Protein AF-A0AAE6P194-F1 (afdb_monomer)

Secondary structure (DSSP, 8-state):
-HHHHHHHHHHHHHHHHHHHHHHHT-EE-HHHHHHHTT--HHHHIIIIITSTT---EEETTEEEEEHHHHHHHHHHH---TTT--

pLDDT: mean 81.96, std 10.61, range [47.81, 91.81]

Foldseek 3Di:
DVVVVVVVVVVVVVVVVVVVVCLQADKDFLCRVCVVVVHDSVCCVPPAVPDPQRAWDDDPPGIIHRNVSNVVVCVVVDDDPVVVD

Sequence (85 aa):
MIEDTINKAILHVANSVEENTKNKQAIFDQRELAKYLDTNTNTLKKYYIYEPDFPVIKQGDKLVYPRKKVDEWIDDHTQTYEDIM

Solvent-accessible surface area (backbone atoms only — not comparable to full-atom values): 4988 Å² total; per-residue (Å²): 116,67,66,62,53,51,51,51,52,51,51,51,51,52,50,54,51,50,53,53,50,53,52,64,65,35,64,28,44,65,67,53,46,16,58,74,69,76,45,52,62,65,58,41,44,73,73,40,66,68,42,94,81,48,55,70,42,78,62,86,95,42,63,35,30,44,43,53,51,43,52,54,49,48,59,77,72,52,81,56,80,79,81,80,111

Radius of gyration: 18.26 Å; Cα contacts (8 Å, |Δi|>4): 60; chains: 1; bounding box: 54×31×42 Å

Nearest PDB structures (foldseek):
  8dgl-assembly1_B  TM=6.926E-01  e=2.604E-02  Mesorhizobium japonicum R7A
  8dgl-assembly1_C  TM=7.095E-01  e=4.146E-02  Mesorhizobium japonicum R7A
  6ama-assembly1_B  TM=6.751E-01  e=3.712E-01  Streptomyces venezuelae
  6amk-assembly1_B  TM=7.010E-01  e=8.239E-01  Streptomyces venezuelae
  1r7j-assembly1_A-2  TM=5.276E-01  e=2.385E+00  Saccharolobus solfataricus

Mean predicted aligned error: 9.53 Å

Structure (mmCIF, N/CA/C/O backbone):
data_AF-A0AAE6P194-F1
#
_entry.id   AF-A0AAE6P194-F1
#
loop_
_atom_site.group_PDB
_atom_site.id
_atom_site.type_symbol
_atom_site.label_atom_id
_atom_site.label_alt_id
_atom_site.label_comp_id
_atom_site.label_asym_id
_atom_site.label_entity_id
_atom_site.label_seq_id
_atom_site.pdbx_PDB_ins_code
_atom_site.Cartn_x
_atom_site.Cartn_y
_atom_site.Cartn_z
_atom_site.occupancy
_atom_site.B_iso_or_equiv
_atom_site.auth_seq_id
_atom_site.auth_comp_id
_atom_site.auth_asym_id
_atom_site.auth_atom_id
_atom_site.pdbx_PDB_model_num
ATOM 1 N N . MET A 1 1 ? 40.668 -15.998 -15.407 1.00 62.59 1 MET A N 1
ATOM 2 C CA . MET A 1 1 ? 39.506 -15.721 -16.287 1.00 62.59 1 MET A CA 1
ATOM 3 C C . MET A 1 1 ? 38.227 -16.364 -15.761 1.00 62.59 1 MET A C 1
ATOM 5 O O . MET A 1 1 ? 37.229 -15.669 -15.704 1.00 62.59 1 MET A O 1
ATOM 9 N N . ILE A 1 2 ? 38.252 -17.628 -15.318 1.00 76.44 2 ILE A N 1
ATOM 10 C CA . ILE A 1 2 ? 37.061 -18.338 -14.804 1.00 76.44 2 ILE A CA 1
ATOM 11 C C . ILE A 1 2 ? 36.613 -17.820 -13.423 1.00 76.44 2 ILE A C 1
ATOM 13 O O . ILE A 1 2 ? 35.431 -17.552 -13.234 1.00 76.44 2 ILE A O 1
ATOM 17 N N . GLU A 1 3 ? 37.540 -17.593 -12.485 1.00 79.19 3 GLU A N 1
ATOM 18 C CA . GLU A 1 3 ? 37.215 -17.025 -11.161 1.00 79.19 3 GLU A CA 1
ATOM 19 C C . GLU A 1 3 ? 36.563 -15.640 -11.233 1.00 79.19 3 GLU A C 1
ATOM 21 O O . GLU A 1 3 ? 35.656 -15.344 -10.463 1.00 79.19 3 GLU A O 1
ATOM 26 N N . ASP A 1 4 ? 36.967 -14.806 -12.191 1.00 82.00 4 ASP A N 1
ATOM 27 C CA . ASP A 1 4 ? 36.404 -13.463 -12.374 1.00 82.00 4 ASP A CA 1
ATOM 28 C C . ASP A 1 4 ? 34.935 -13.528 -12.831 1.00 82.00 4 ASP A C 1
ATOM 30 O O . ASP A 1 4 ? 34.084 -12.767 -12.370 1.00 82.00 4 ASP A O 1
ATOM 34 N N . THR A 1 5 ? 34.617 -14.496 -13.697 1.00 86.25 5 THR A N 1
ATOM 35 C CA . THR A 1 5 ? 33.247 -14.787 -14.138 1.00 86.25 5 THR A CA 1
ATOM 36 C C . THR A 1 5 ? 32.393 -15.343 -13.000 1.00 86.25 5 THR A C 1
ATOM 38 O O . THR A 1 5 ? 31.251 -14.915 -12.839 1.00 86.25 5 THR A O 1
ATOM 41 N N . ILE A 1 6 ? 32.943 -16.248 -12.182 1.00 85.19 6 ILE A N 1
ATOM 42 C CA . ILE A 1 6 ? 32.245 -16.804 -11.012 1.00 85.19 6 ILE A CA 1
ATOM 43 C C . ILE A 1 6 ? 31.940 -15.695 -10.001 1.00 85.19 6 ILE A C 1
ATOM 45 O O . ILE A 1 6 ? 30.796 -15.554 -9.573 1.00 85.19 6 ILE A O 1
ATOM 49 N N . ASN A 1 7 ? 32.921 -14.849 -9.682 1.00 89.44 7 ASN A N 1
ATOM 50 C CA . ASN A 1 7 ? 32.743 -13.752 -8.732 1.00 89.44 7 ASN A CA 1
ATOM 51 C C . ASN A 1 7 ? 31.702 -12.731 -9.216 1.00 89.44 7 ASN A C 1
ATOM 53 O O . ASN A 1 7 ? 30.878 -12.275 -8.426 1.00 89.44 7 ASN A O 1
ATOM 57 N N . LYS A 1 8 ? 31.675 -12.418 -10.519 1.00 88.12 8 LYS A N 1
ATOM 58 C CA . LYS A 1 8 ? 30.640 -11.556 -11.117 1.00 88.12 8 LYS A CA 1
ATOM 59 C C . LYS A 1 8 ? 29.241 -12.159 -11.021 1.00 88.12 8 LYS A C 1
ATOM 61 O O . LYS A 1 8 ? 28.302 -11.444 -10.676 1.00 88.12 8 LYS A O 1
ATOM 66 N N . ALA A 1 9 ? 29.096 -13.454 -11.301 1.00 84.81 9 ALA A N 1
ATOM 67 C CA . ALA A 1 9 ? 27.810 -14.138 -11.190 1.00 84.81 9 ALA A CA 1
ATOM 68 C C . ALA A 1 9 ? 27.310 -14.164 -9.737 1.00 84.81 9 ALA A C 1
ATOM 70 O O . ALA A 1 9 ? 26.148 -13.850 -9.484 1.00 84.81 9 ALA A O 1
ATOM 71 N N . ILE A 1 10 ? 28.195 -14.454 -8.776 1.00 88.88 10 ILE A N 1
ATOM 72 C CA . ILE A 1 10 ? 27.866 -14.438 -7.343 1.00 88.88 10 ILE A CA 1
ATOM 73 C C . ILE A 1 10 ? 27.444 -13.034 -6.897 1.00 88.88 10 ILE A C 1
ATOM 75 O O . ILE A 1 10 ? 26.424 -12.892 -6.224 1.00 88.88 10 ILE A O 1
ATOM 79 N N . LEU A 1 11 ? 28.179 -11.994 -7.304 1.00 87.44 11 LEU A N 1
ATOM 80 C CA . LEU A 1 11 ? 27.859 -10.607 -6.960 1.00 87.44 11 LEU A CA 1
ATOM 81 C C . LEU A 1 11 ? 26.498 -10.173 -7.522 1.00 87.44 11 LEU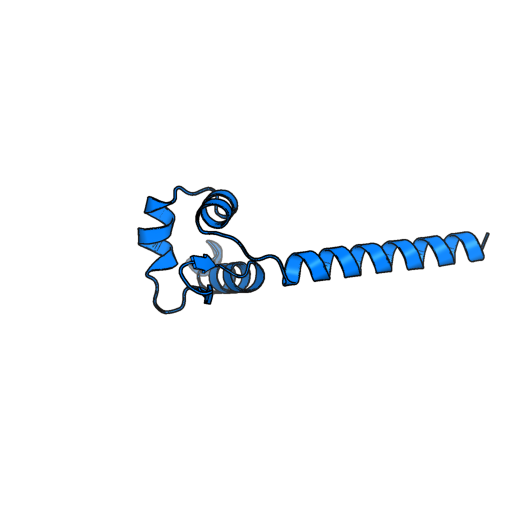 A C 1
ATOM 83 O O . LEU A 1 11 ? 25.718 -9.532 -6.824 1.00 87.44 11 LEU A O 1
ATOM 87 N N . HIS A 1 12 ? 26.192 -10.545 -8.767 1.00 81.75 12 HIS A N 1
ATOM 88 C CA . HIS A 1 12 ? 24.902 -10.239 -9.380 1.00 81.75 12 HIS A CA 1
ATOM 89 C C . HIS A 1 12 ? 23.743 -10.903 -8.625 1.00 81.75 12 HIS A C 1
ATOM 91 O O . HIS A 1 12 ? 22.775 -10.230 -8.278 1.00 81.75 12 HIS A O 1
ATOM 97 N N . VAL A 1 13 ? 23.876 -12.193 -8.298 1.00 86.56 13 VAL A N 1
ATOM 98 C CA . VAL A 1 13 ? 22.863 -12.928 -7.528 1.00 86.56 13 VAL A CA 1
ATOM 99 C C . VAL A 1 13 ? 22.681 -12.322 -6.135 1.00 86.56 13 VAL A C 1
ATOM 101 O O . VAL A 1 13 ? 21.545 -12.125 -5.710 1.00 86.56 13 VAL A O 1
ATOM 104 N N . ALA A 1 14 ? 23.768 -11.983 -5.436 1.00 83.44 14 ALA A N 1
ATOM 105 C CA . ALA A 1 14 ? 23.703 -11.366 -4.111 1.00 83.44 14 ALA A CA 1
ATOM 106 C C . ALA A 1 14 ? 22.936 -10.033 -4.138 1.00 83.44 14 ALA A C 1
ATOM 108 O O . ALA A 1 14 ? 22.012 -9.843 -3.346 1.00 83.44 14 ALA A O 1
ATOM 109 N N . ASN A 1 15 ? 23.241 -9.166 -5.110 1.00 80.12 15 ASN A N 1
ATOM 110 C CA . ASN A 1 15 ? 22.539 -7.895 -5.288 1.00 80.12 15 ASN A CA 1
ATOM 111 C C . ASN A 1 15 ? 21.049 -8.110 -5.581 1.00 80.12 15 ASN A C 1
ATOM 113 O O . ASN A 1 15 ? 20.201 -7.501 -4.933 1.00 80.12 15 ASN A O 1
ATOM 117 N N . SER A 1 16 ? 20.707 -9.032 -6.486 1.00 72.06 16 SER A N 1
ATOM 118 C CA . SER A 1 16 ? 19.307 -9.340 -6.791 1.00 72.06 16 SER A CA 1
ATOM 119 C C . SER A 1 16 ? 18.551 -9.891 -5.579 1.00 72.06 16 SER A C 1
ATOM 121 O O . SER A 1 16 ? 17.378 -9.565 -5.394 1.00 72.06 16 SER A O 1
ATOM 123 N N . VAL A 1 17 ? 19.193 -10.702 -4.731 1.00 77.00 17 VAL A N 1
ATOM 124 C CA . VAL A 1 17 ? 18.593 -11.210 -3.487 1.00 77.00 17 VAL A CA 1
ATOM 125 C C . VAL A 1 17 ? 18.385 -10.082 -2.478 1.00 77.00 17 VAL A C 1
ATOM 127 O O . VAL A 1 17 ? 17.316 -10.004 -1.869 1.00 77.00 17 VAL A O 1
ATOM 130 N N . GLU A 1 18 ? 19.358 -9.186 -2.316 1.00 72.62 18 GLU A N 1
ATOM 131 C CA . GLU A 1 18 ? 19.229 -8.016 -1.447 1.00 72.62 18 GLU A CA 1
ATOM 132 C C . GLU A 1 18 ? 18.108 -7.080 -1.897 1.00 72.62 18 GLU A C 1
ATOM 134 O O . GLU A 1 18 ? 17.287 -6.673 -1.074 1.00 72.62 18 GLU A O 1
ATOM 139 N N . GLU A 1 19 ? 18.039 -6.762 -3.189 1.00 65.94 19 GLU A N 1
ATOM 140 C CA . GLU A 1 19 ? 16.984 -5.921 -3.755 1.00 65.94 19 GLU A CA 1
ATOM 141 C C . GLU A 1 19 ? 15.614 -6.574 -3.575 1.00 65.94 19 GLU A C 1
ATOM 143 O O . GLU A 1 19 ? 14.690 -5.933 -3.078 1.00 65.94 19 GLU A O 1
ATOM 148 N N . ASN A 1 20 ? 15.488 -7.875 -3.852 1.00 60.00 20 ASN A N 1
ATOM 149 C CA . ASN A 1 20 ? 14.250 -8.614 -3.603 1.00 60.00 20 ASN A CA 1
ATOM 150 C C . ASN A 1 20 ? 13.858 -8.624 -2.121 1.00 60.00 20 ASN A C 1
ATOM 152 O O . ASN A 1 20 ? 12.676 -8.542 -1.794 1.00 60.00 20 ASN A O 1
ATOM 156 N N . THR A 1 21 ? 14.828 -8.724 -1.214 1.00 60.66 21 THR A N 1
ATOM 157 C CA . THR A 1 21 ? 14.572 -8.752 0.232 1.00 60.66 21 THR A CA 1
ATOM 158 C C . THR A 1 21 ? 14.124 -7.384 0.737 1.00 60.66 21 THR A C 1
ATOM 160 O O . THR A 1 21 ? 13.105 -7.294 1.423 1.00 60.66 21 THR A O 1
ATOM 163 N N . LYS A 1 22 ? 14.821 -6.314 0.336 1.00 61.31 22 LYS A N 1
ATOM 164 C CA . LYS A 1 22 ? 14.446 -4.925 0.641 1.00 61.31 22 LYS A CA 1
ATOM 165 C C . LYS A 1 22 ? 13.060 -4.601 0.089 1.00 61.31 22 LYS A C 1
ATOM 167 O O . LYS A 1 22 ? 12.257 -3.993 0.785 1.00 61.31 22 LYS A O 1
ATOM 172 N N . ASN A 1 23 ? 12.746 -5.072 -1.117 1.00 60.03 23 ASN A N 1
ATOM 173 C CA . ASN A 1 23 ? 11.462 -4.804 -1.751 1.00 60.03 23 ASN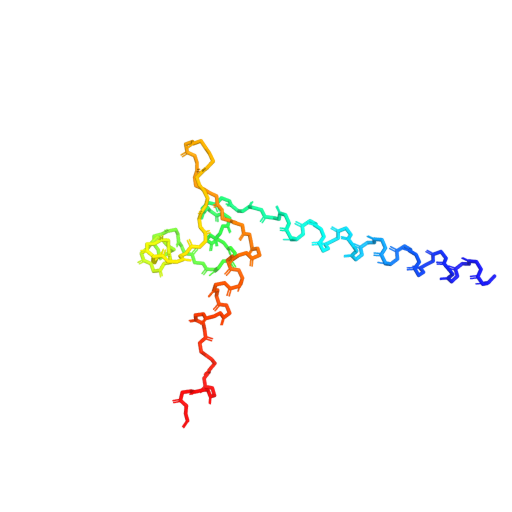 A CA 1
ATOM 174 C C . ASN A 1 23 ? 10.299 -5.575 -1.096 1.00 60.03 23 ASN A C 1
ATOM 176 O O . ASN A 1 23 ? 9.219 -5.025 -0.898 1.00 60.03 23 ASN A O 1
ATOM 180 N N . LYS A 1 24 ? 10.534 -6.825 -0.667 1.00 58.03 24 LYS A N 1
ATOM 181 C CA . LYS A 1 24 ? 9.554 -7.632 0.086 1.00 58.03 24 LYS A CA 1
ATOM 182 C C . LYS A 1 24 ? 9.285 -7.103 1.499 1.00 58.03 24 LYS A C 1
ATOM 184 O O . LYS A 1 24 ? 8.213 -7.370 2.034 1.00 58.03 24 LYS A O 1
ATOM 189 N N . GLN A 1 25 ? 10.238 -6.386 2.097 1.00 64.44 25 GLN A N 1
ATOM 190 C CA . GLN A 1 25 ? 10.129 -5.807 3.442 1.00 64.44 25 GLN A CA 1
ATOM 191 C C . GLN A 1 25 ? 9.798 -4.309 3.439 1.00 64.44 25 GLN A C 1
ATOM 193 O O . GLN A 1 25 ? 9.694 -3.717 4.511 1.00 64.44 25 GLN A O 1
ATOM 198 N N . ALA A 1 26 ? 9.636 -3.684 2.269 1.00 78.12 26 ALA A N 1
ATOM 199 C CA . ALA A 1 26 ? 9.288 -2.274 2.191 1.00 78.12 26 ALA A CA 1
ATOM 200 C C . ALA A 1 26 ? 7.899 -2.047 2.807 1.00 78.12 26 ALA A C 1
ATOM 202 O O . ALA A 1 26 ? 6.900 -2.638 2.388 1.00 78.12 26 ALA A O 1
ATOM 203 N N . ILE A 1 27 ? 7.855 -1.199 3.828 1.00 86.25 27 ILE A N 1
ATOM 204 C CA . ILE A 1 27 ? 6.643 -0.793 4.529 1.00 86.25 27 ILE A CA 1
ATOM 205 C C . ILE A 1 27 ? 6.505 0.707 4.316 1.00 86.25 27 ILE A C 1
ATOM 207 O O . ILE A 1 27 ? 7.417 1.455 4.655 1.00 86.25 27 ILE A O 1
ATOM 211 N N . PHE A 1 28 ? 5.372 1.129 3.767 1.00 90.25 28 PHE A N 1
ATOM 212 C CA . PHE A 1 28 ? 5.074 2.532 3.527 1.00 90.25 28 PHE A CA 1
ATOM 213 C C . PHE A 1 28 ? 4.282 3.138 4.678 1.00 90.25 28 PHE A C 1
ATOM 215 O O . PHE A 1 28 ? 3.372 2.510 5.228 1.00 90.25 28 PHE A O 1
ATOM 222 N N . ASP A 1 29 ? 4.564 4.398 4.993 1.00 89.75 29 ASP A N 1
ATOM 223 C CA . ASP A 1 29 ? 3.585 5.251 5.658 1.00 89.75 29 ASP A CA 1
ATOM 224 C C . ASP A 1 29 ? 2.542 5.800 4.664 1.00 89.75 29 ASP A C 1
ATOM 226 O O . ASP A 1 29 ? 2.640 5.637 3.447 1.00 89.75 29 ASP A O 1
ATOM 230 N N . GLN A 1 30 ? 1.500 6.463 5.172 1.00 88.44 30 GLN A N 1
ATOM 231 C CA . GLN A 1 30 ? 0.400 6.939 4.327 1.00 88.44 30 GLN A CA 1
ATOM 232 C C . GLN A 1 30 ? 0.851 7.933 3.236 1.00 88.44 30 GLN A C 1
ATOM 234 O O . GLN A 1 30 ? 0.233 8.009 2.173 1.00 88.44 30 GLN A O 1
ATOM 239 N N . ARG A 1 31 ? 1.897 8.731 3.486 1.00 89.62 31 ARG A N 1
ATOM 240 C CA . ARG A 1 31 ? 2.396 9.721 2.519 1.00 89.62 31 ARG A CA 1
ATOM 241 C C . ARG A 1 31 ? 3.245 9.044 1.456 1.00 89.62 31 ARG A C 1
ATOM 243 O O . ARG A 1 31 ? 3.163 9.432 0.294 1.00 89.62 31 ARG A O 1
ATOM 250 N N . GLU A 1 32 ? 4.047 8.062 1.851 1.00 90.75 32 GLU A N 1
ATOM 251 C CA . GLU A 1 32 ? 4.825 7.240 0.925 1.00 90.75 32 GLU A CA 1
ATOM 252 C C . GLU A 1 32 ? 3.918 6.426 0.008 1.00 90.75 32 GLU A C 1
ATOM 254 O O . GLU A 1 32 ? 4.105 6.463 -1.203 1.00 90.75 32 GLU A O 1
ATOM 259 N N . LEU A 1 33 ? 2.876 5.796 0.559 1.00 90.94 33 LEU A N 1
ATOM 260 C CA . LEU A 1 33 ? 1.894 5.057 -0.229 1.00 90.94 33 LEU A CA 1
ATOM 261 C C . LEU A 1 33 ? 1.171 5.965 -1.236 1.00 90.94 33 LEU A C 1
ATOM 263 O O . LEU A 1 33 ? 1.006 5.596 -2.393 1.00 90.94 33 LEU A O 1
ATOM 267 N N . ALA A 1 34 ? 0.779 7.176 -0.824 1.00 90.75 34 ALA A N 1
ATOM 268 C CA . ALA A 1 34 ? 0.137 8.130 -1.728 1.00 90.75 34 ALA A CA 1
ATOM 269 C C . ALA A 1 34 ? 1.055 8.511 -2.903 1.00 90.75 34 ALA A C 1
ATOM 271 O O . ALA A 1 34 ? 0.615 8.514 -4.046 1.00 90.75 34 ALA A O 1
ATOM 272 N N . LYS A 1 35 ? 2.344 8.765 -2.635 1.00 90.44 35 LYS A N 1
ATOM 273 C CA . LYS A 1 35 ? 3.340 9.022 -3.688 1.00 90.44 35 LYS A CA 1
ATOM 274 C C . LYS A 1 35 ? 3.559 7.809 -4.586 1.00 90.44 35 LYS A C 1
ATOM 276 O O . LYS A 1 35 ? 3.716 7.974 -5.787 1.00 90.44 35 LYS A O 1
ATOM 281 N N . TYR A 1 36 ? 3.595 6.615 -4.001 1.00 90.12 36 TYR A N 1
ATOM 282 C CA . TYR A 1 36 ? 3.799 5.370 -4.732 1.00 90.12 36 TYR A CA 1
ATOM 283 C C . TYR A 1 36 ? 2.682 5.113 -5.748 1.00 90.12 36 TYR A C 1
ATOM 285 O O . TYR A 1 36 ? 2.961 4.716 -6.872 1.00 90.12 36 TYR A O 1
ATOM 293 N N . LEU A 1 37 ? 1.435 5.408 -5.373 1.00 88.44 37 LEU A N 1
ATOM 294 C CA . LEU A 1 37 ? 0.257 5.260 -6.233 1.00 88.44 37 LEU A CA 1
ATOM 295 C C . LEU A 1 37 ? -0.058 6.514 -7.065 1.00 88.44 37 LEU A C 1
ATOM 297 O O . LEU A 1 37 ? -1.171 6.638 -7.569 1.00 88.44 37 LEU A O 1
ATOM 301 N N . ASP A 1 38 ? 0.883 7.462 -7.151 1.00 89.88 38 ASP A N 1
ATOM 302 C CA . ASP A 1 38 ? 0.739 8.759 -7.830 1.00 89.88 38 ASP A CA 1
ATOM 303 C C . ASP A 1 38 ? -0.594 9.470 -7.516 1.00 89.88 38 ASP A C 1
ATOM 305 O O . ASP A 1 38 ? -1.293 10.012 -8.369 1.00 89.88 38 ASP A O 1
ATOM 309 N N . THR A 1 39 ? -0.992 9.437 -6.244 1.00 87.94 39 THR A N 1
ATOM 310 C CA . THR A 1 39 ? -2.275 9.964 -5.787 1.00 87.94 39 THR A CA 1
ATOM 311 C C . THR A 1 39 ? -2.109 10.894 -4.592 1.00 87.94 39 THR A C 1
ATOM 313 O O . THR A 1 39 ? -1.065 10.966 -3.940 1.00 87.94 39 THR A O 1
ATOM 316 N N . ASN A 1 40 ? -3.162 11.642 -4.270 1.00 89.25 40 ASN A N 1
ATOM 317 C CA . ASN A 1 40 ? -3.180 12.452 -3.0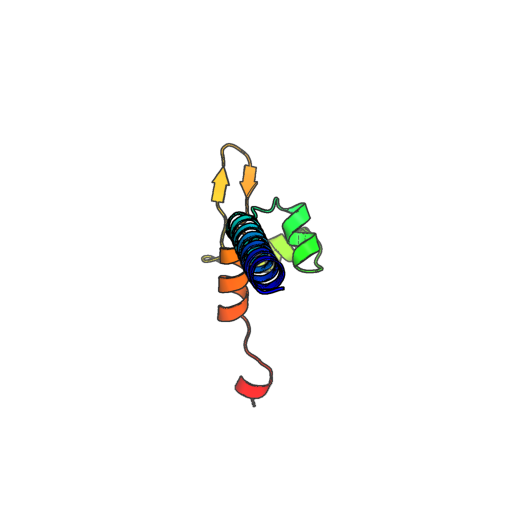57 1.00 89.25 40 ASN A CA 1
ATOM 318 C C . ASN A 1 40 ? -3.729 11.641 -1.867 1.00 89.25 40 ASN A C 1
ATOM 320 O O . ASN A 1 40 ? -4.468 10.669 -2.021 1.00 89.25 40 ASN A O 1
ATOM 324 N N . THR A 1 41 ? -3.404 12.062 -0.645 1.00 86.25 41 THR A N 1
ATOM 325 C CA . THR A 1 41 ? -3.785 11.342 0.582 1.00 86.25 41 THR A CA 1
ATOM 326 C C . THR A 1 41 ? -5.296 11.271 0.824 1.00 86.25 41 THR A C 1
ATOM 328 O O . THR A 1 41 ? -5.749 10.348 1.503 1.00 86.25 41 THR A O 1
ATOM 331 N N . ASN A 1 42 ? -6.079 12.215 0.290 1.00 87.25 42 ASN A N 1
ATOM 332 C CA . ASN A 1 42 ? -7.540 12.212 0.406 1.00 87.25 42 ASN A CA 1
ATOM 333 C C . ASN A 1 42 ? -8.170 11.180 -0.534 1.00 87.25 42 ASN A C 1
ATOM 335 O O . ASN A 1 42 ? -9.039 10.424 -0.108 1.00 87.25 42 ASN A O 1
ATOM 339 N N . THR A 1 43 ? -7.702 11.114 -1.780 1.00 86.81 43 THR A N 1
ATOM 340 C CA . THR A 1 43 ? -8.084 10.100 -2.767 1.00 86.81 43 THR A CA 1
ATOM 341 C C . THR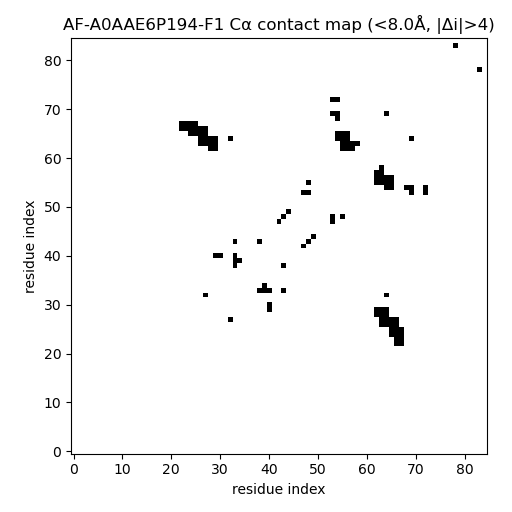 A 1 43 ? -7.691 8.715 -2.267 1.00 86.81 43 THR A C 1
ATOM 343 O O . THR A 1 43 ? -8.533 7.822 -2.247 1.00 86.81 43 THR A O 1
ATOM 346 N N . LEU A 1 44 ? -6.467 8.564 -1.749 1.00 87.06 44 LEU A N 1
ATOM 347 C CA . LEU A 1 44 ? -6.010 7.315 -1.143 1.00 87.06 44 LEU A CA 1
ATOM 348 C C . LEU A 1 44 ? -6.951 6.843 -0.024 1.00 87.06 44 LEU A C 1
ATOM 350 O O . LEU A 1 44 ? -7.354 5.687 0.012 1.00 87.06 44 LEU A O 1
ATOM 354 N N . LYS A 1 45 ? -7.342 7.747 0.883 1.00 85.50 45 LYS A N 1
ATOM 355 C CA . LYS A 1 45 ? -8.288 7.414 1.955 1.00 85.50 45 LYS A CA 1
ATOM 356 C C . 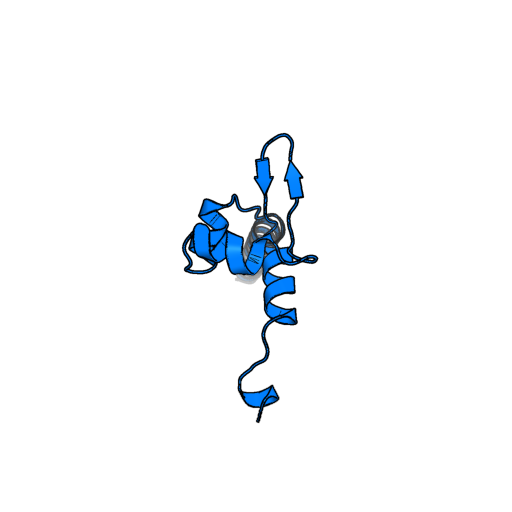LYS A 1 45 ? -9.641 6.990 1.406 1.00 85.50 45 LYS A C 1
ATOM 358 O O . LYS A 1 45 ? -10.159 5.962 1.810 1.00 85.50 45 LYS A O 1
ATOM 363 N N . LYS A 1 46 ? -10.197 7.789 0.499 1.00 85.50 46 LYS A N 1
ATOM 364 C CA . LYS A 1 46 ? -11.563 7.624 0.005 1.00 85.50 46 LYS A CA 1
ATOM 365 C C . LYS A 1 46 ? -11.764 6.355 -0.825 1.00 85.50 46 LYS A C 1
ATOM 367 O O . LYS A 1 46 ? -12.835 5.776 -0.726 1.00 85.50 46 LYS A O 1
ATOM 372 N N . TYR A 1 47 ? -10.781 5.979 -1.641 1.00 84.69 47 TYR A N 1
ATOM 373 C CA . TYR A 1 47 ? -10.940 4.924 -2.649 1.00 84.69 47 TYR A CA 1
ATOM 374 C C . TYR A 1 47 ? -10.141 3.651 -2.368 1.00 84.69 47 TYR A C 1
ATOM 376 O O . TYR A 1 47 ? -10.408 2.646 -3.007 1.00 84.69 47 TYR A O 1
ATOM 384 N N . TYR A 1 48 ? -9.164 3.693 -1.459 1.00 84.06 48 TYR A N 1
ATOM 385 C CA . TYR A 1 48 ? -8.296 2.545 -1.189 1.00 84.06 48 TYR A CA 1
ATOM 386 C C . TYR A 1 48 ? -8.363 2.135 0.281 1.00 84.06 48 TYR A C 1
ATOM 388 O O . TYR A 1 48 ? -8.800 1.042 0.594 1.00 84.06 48 TYR A O 1
ATOM 396 N N . ILE A 1 49 ? -7.993 3.020 1.215 1.00 85.94 49 ILE A N 1
ATOM 397 C CA . ILE A 1 49 ? -7.811 2.640 2.635 1.00 85.94 49 ILE A CA 1
ATOM 398 C C . ILE A 1 49 ? -9.108 2.157 3.305 1.00 85.94 49 ILE A C 1
ATOM 400 O O . ILE A 1 49 ? -9.037 1.377 4.251 1.00 85.94 49 ILE A O 1
ATOM 404 N N . TYR A 1 50 ? -10.273 2.637 2.867 1.00 84.50 50 TYR A N 1
ATOM 405 C CA . TYR A 1 50 ? -11.560 2.197 3.415 1.00 84.50 50 TYR A CA 1
ATOM 406 C C . TYR A 1 50 ? -12.133 0.944 2.744 1.00 84.50 50 TYR A C 1
ATOM 408 O O . TYR A 1 50 ? -13.183 0.477 3.186 1.00 84.50 50 TYR A O 1
ATOM 416 N N . GLU A 1 51 ? -11.463 0.390 1.731 1.00 86.12 51 GLU A N 1
ATOM 417 C CA . GLU A 1 51 ? -11.862 -0.897 1.171 1.00 86.12 51 GLU A CA 1
ATOM 418 C C . GLU A 1 51 ? -11.616 -2.008 2.207 1.00 86.12 51 GLU A C 1
ATOM 420 O O . GLU A 1 51 ? -10.582 -2.004 2.886 1.00 86.12 51 GLU A O 1
ATOM 425 N N . PRO A 1 52 ? -12.559 -2.956 2.361 1.00 80.44 52 PRO A N 1
ATOM 426 C CA . PRO A 1 52 ? -12.543 -3.939 3.446 1.00 80.44 52 PRO A CA 1
ATOM 427 C C . PRO A 1 52 ? -11.306 -4.849 3.440 1.00 80.44 52 PRO A C 1
ATOM 429 O O . PRO A 1 52 ? -10.889 -5.302 4.505 1.00 80.44 52 PRO A O 1
ATOM 432 N N . ASP A 1 53 ? -10.693 -5.055 2.274 1.00 86.38 53 ASP A N 1
ATOM 433 C CA . ASP A 1 53 ? -9.537 -5.934 2.082 1.00 86.38 53 ASP A CA 1
ATOM 434 C C . ASP A 1 53 ? -8.233 -5.172 1.801 1.00 86.38 53 ASP A C 1
ATOM 436 O O . ASP A 1 53 ? -7.213 -5.773 1.449 1.00 86.38 53 ASP A O 1
ATOM 440 N N . PHE A 1 54 ? -8.227 -3.843 1.976 1.00 89.94 54 PHE A N 1
ATOM 441 C CA . PHE A 1 54 ? -7.025 -3.062 1.713 1.00 89.94 54 PHE A CA 1
ATOM 442 C C . PHE A 1 54 ? -5.907 -3.406 2.717 1.00 89.94 54 PHE A C 1
ATOM 444 O O . PHE A 1 54 ? -6.126 -3.405 3.934 1.00 89.94 54 PHE A O 1
ATOM 451 N N . PRO A 1 55 ? -4.674 -3.664 2.250 1.00 90.12 55 PRO A N 1
ATOM 452 C CA . PRO A 1 55 ? -3.594 -4.170 3.089 1.00 90.12 55 PRO A CA 1
ATOM 453 C C . PRO A 1 55 ? -3.014 -3.091 4.011 1.00 90.12 55 PRO A C 1
ATOM 455 O O . PRO A 1 55 ? -2.049 -2.394 3.688 1.00 90.12 55 PRO A O 1
ATOM 458 N N . VAL A 1 56 ? -3.586 -3.002 5.211 1.00 91.06 56 VAL A N 1
ATOM 459 C CA . VAL A 1 56 ? -3.181 -2.085 6.279 1.00 91.06 56 VAL A CA 1
ATOM 460 C C . VAL A 1 56 ? -2.780 -2.846 7.542 1.00 91.06 56 VAL A C 1
ATOM 462 O O . VAL A 1 56 ? -3.440 -3.789 7.971 1.00 91.06 56 VAL A O 1
ATOM 465 N N . ILE A 1 57 ? -1.691 -2.412 8.175 1.00 89.50 57 ILE A N 1
ATOM 466 C CA . ILE A 1 57 ? -1.246 -2.917 9.476 1.00 89.50 57 ILE A CA 1
ATOM 467 C C . ILE A 1 57 ? -1.217 -1.754 10.464 1.00 89.50 57 ILE A C 1
ATOM 469 O O . ILE A 1 57 ? -0.653 -0.694 10.192 1.00 89.50 57 ILE A O 1
ATOM 473 N N . LYS A 1 58 ? -1.802 -1.956 11.647 1.00 88.50 58 LYS A N 1
ATOM 474 C CA . LYS A 1 58 ? -1.689 -1.008 12.757 1.00 88.50 58 LYS A CA 1
ATOM 475 C C . LYS A 1 58 ? -0.453 -1.339 13.594 1.00 88.50 58 LYS A C 1
ATOM 477 O O . LYS A 1 58 ? -0.423 -2.357 14.281 1.00 88.50 58 LYS A O 1
ATOM 482 N N . GLN A 1 59 ? 0.553 -0.469 13.559 1.00 84.12 59 G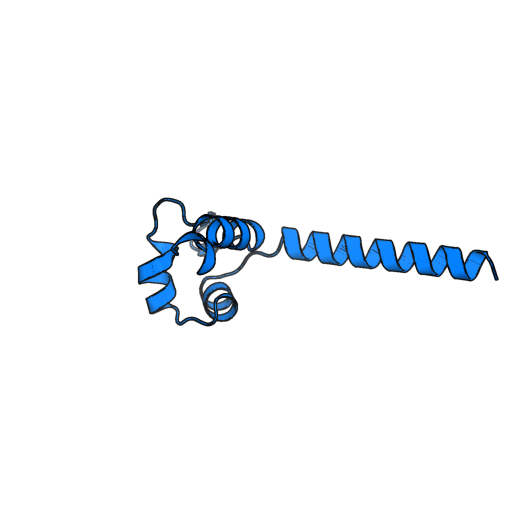LN A N 1
ATOM 483 C CA . GLN A 1 59 ? 1.781 -0.584 14.344 1.00 84.12 59 GLN A CA 1
ATOM 484 C C . GLN A 1 59 ? 1.803 0.510 15.422 1.00 84.12 59 GLN A C 1
ATOM 486 O O . GLN A 1 59 ? 2.234 1.644 15.196 1.00 84.12 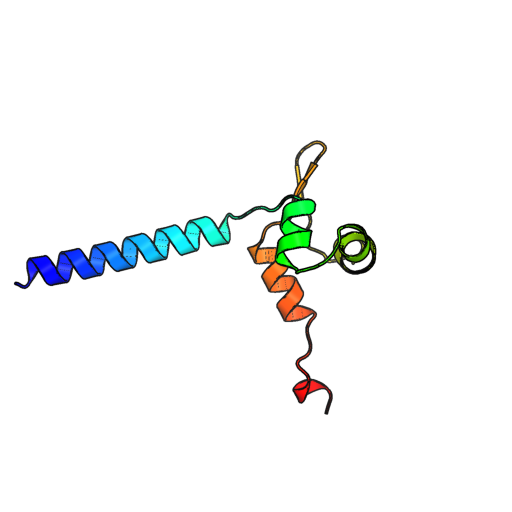59 GLN A O 1
ATOM 491 N N . GLY A 1 60 ? 1.287 0.171 16.607 1.00 86.00 60 GLY A N 1
ATOM 492 C CA . GLY A 1 60 ? 1.064 1.132 17.690 1.00 86.00 60 GLY A CA 1
ATOM 493 C C . GLY A 1 60 ? -0.026 2.141 17.319 1.00 86.00 60 GLY A C 1
ATOM 494 O O . GLY A 1 60 ? -1.173 1.757 17.087 1.00 86.00 60 GLY A O 1
ATOM 495 N N . ASP A 1 61 ? 0.342 3.420 17.247 1.00 87.38 61 ASP A N 1
ATOM 496 C CA . ASP A 1 61 ? -0.560 4.514 16.851 1.00 87.38 61 ASP A CA 1
ATOM 497 C C . ASP A 1 61 ? -0.544 4.796 15.335 1.00 87.38 61 ASP A C 1
ATOM 499 O O . ASP A 1 61 ? -1.363 5.551 14.819 1.00 87.38 61 ASP A O 1
ATOM 503 N N . LYS A 1 62 ? 0.382 4.177 14.589 1.00 85.12 62 LYS A N 1
ATOM 504 C CA . LYS A 1 62 ? 0.562 4.429 13.155 1.00 85.12 62 LYS A CA 1
ATOM 505 C C . LYS A 1 62 ? -0.068 3.331 12.304 1.00 85.12 62 LYS A C 1
ATOM 507 O O . LYS A 1 62 ? -0.027 2.153 12.653 1.00 85.12 62 LYS A O 1
ATOM 512 N N . LEU A 1 63 ? -0.602 3.736 11.155 1.00 88.81 63 LEU A N 1
ATOM 513 C CA . LEU A 1 63 ? -0.989 2.832 10.075 1.00 88.81 63 LEU A CA 1
ATOM 514 C C . LEU A 1 63 ? 0.164 2.722 9.087 1.00 88.81 63 LEU A C 1
ATOM 516 O O . LEU A 1 63 ? 0.721 3.743 8.671 1.00 88.81 63 LEU A O 1
ATOM 520 N N . VAL A 1 64 ? 0.499 1.492 8.727 1.00 91.38 64 VAL A N 1
ATOM 521 C CA . VAL A 1 64 ? 1.560 1.180 7.778 1.00 91.38 64 VAL A CA 1
ATOM 522 C C . VAL A 1 64 ? 1.065 0.201 6.720 1.00 91.38 64 VAL A C 1
ATOM 524 O O . VAL A 1 64 ? 0.161 -0.597 6.973 1.00 91.38 64 VAL A O 1
ATOM 527 N N . TYR A 1 65 ? 1.659 0.272 5.534 1.00 91.81 65 TYR A N 1
ATOM 528 C CA . TYR A 1 65 ? 1.175 -0.406 4.337 1.00 91.81 65 TYR A CA 1
ATOM 529 C C . TYR A 1 65 ? 2.309 -1.235 3.730 1.00 91.81 65 TYR A C 1
ATOM 531 O O . TYR A 1 65 ? 3.253 -0.669 3.172 1.00 91.81 65 TYR A O 1
ATOM 539 N N . PRO A 1 66 ? 2.280 -2.571 3.861 1.00 90.81 66 PRO A N 1
ATOM 540 C CA . PRO A 1 66 ? 3.312 -3.424 3.287 1.00 90.81 66 PRO A CA 1
ATOM 541 C C . PRO A 1 66 ? 3.249 -3.362 1.762 1.00 90.81 66 PRO A C 1
ATOM 543 O O . PRO A 1 66 ? 2.250 -3.777 1.174 1.00 90.81 66 PRO A O 1
ATOM 546 N N . ARG A 1 67 ? 4.326 -2.905 1.117 1.00 89.44 67 ARG A N 1
ATOM 547 C CA . ARG A 1 67 ? 4.377 -2.703 -0.338 1.00 89.44 67 ARG A CA 1
ATOM 548 C C . ARG A 1 67 ? 3.907 -3.932 -1.111 1.00 89.44 67 ARG A C 1
ATOM 550 O O . ARG A 1 67 ? 3.010 -3.825 -1.931 1.00 89.44 67 ARG A O 1
ATOM 557 N N . LYS A 1 68 ? 4.456 -5.109 -0.793 1.00 87.44 68 LYS A N 1
ATOM 558 C CA . LYS A 1 68 ? 4.116 -6.359 -1.492 1.00 87.44 68 LYS A CA 1
ATOM 559 C C . LYS A 1 68 ? 2.620 -6.660 -1.448 1.00 87.44 68 LYS A C 1
ATOM 561 O O . LYS A 1 68 ? 2.063 -7.127 -2.428 1.00 87.44 68 LYS A O 1
ATOM 566 N N . LYS A 1 69 ? 1.987 -6.419 -0.300 1.00 88.88 69 LYS A N 1
ATOM 567 C CA . LYS A 1 69 ? 0.560 -6.681 -0.121 1.00 88.88 69 LYS A CA 1
ATOM 568 C C . LYS A 1 69 ? -0.284 -5.668 -0.883 1.00 88.88 69 LYS A C 1
ATOM 570 O O . LYS A 1 69 ? -1.285 -6.058 -1.462 1.00 88.88 69 LYS A O 1
ATOM 575 N N . VAL A 1 70 ? 0.141 -4.402 -0.902 1.00 89.88 70 VAL A N 1
ATOM 576 C CA . VAL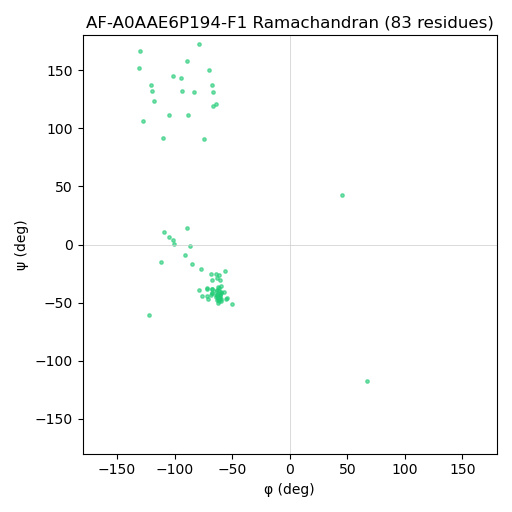 A 1 70 ? -0.470 -3.354 -1.734 1.00 89.88 70 VAL A CA 1
ATOM 577 C C . VAL A 1 70 ? -0.389 -3.729 -3.213 1.00 89.88 70 VAL A C 1
ATOM 579 O O . VAL A 1 70 ? -1.410 -3.678 -3.883 1.00 89.88 70 VAL A O 1
ATOM 582 N N . ASP A 1 71 ? 0.781 -4.148 -3.701 1.00 89.44 71 ASP A N 1
ATOM 583 C CA . ASP A 1 71 ? 0.961 -4.567 -5.097 1.00 89.44 71 ASP A CA 1
ATOM 584 C C . ASP A 1 71 ? 0.060 -5.769 -5.445 1.00 89.44 71 ASP A C 1
ATOM 586 O O . ASP A 1 71 ? -0.616 -5.744 -6.466 1.00 89.44 71 ASP A O 1
ATOM 590 N N . GLU A 1 72 ? -0.006 -6.784 -4.569 1.00 89.50 72 GLU A N 1
ATOM 591 C CA . GLU A 1 72 ? -0.907 -7.943 -4.722 1.00 89.50 72 GLU A CA 1
ATOM 592 C C . GLU A 1 72 ? -2.387 -7.526 -4.770 1.00 89.50 72 GLU A C 1
ATOM 594 O O . GLU A 1 72 ? -3.146 -8.048 -5.578 1.00 89.50 72 GLU A O 1
ATOM 599 N N 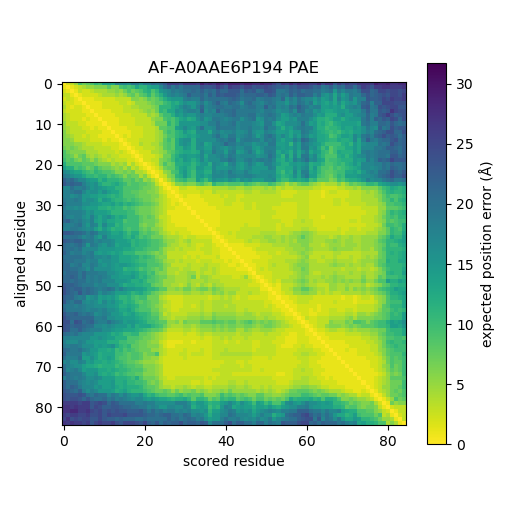. TRP A 1 73 ? -2.802 -6.585 -3.917 1.00 90.75 73 TRP A N 1
ATOM 600 C CA . TRP A 1 73 ? -4.182 -6.096 -3.892 1.00 90.75 73 TRP A CA 1
ATOM 601 C C . TRP A 1 73 ? -4.531 -5.319 -5.163 1.00 90.75 73 TRP A C 1
ATOM 603 O O . TRP A 1 73 ? -5.612 -5.502 -5.710 1.00 90.75 73 TRP A O 1
ATOM 613 N N . ILE A 1 74 ? -3.614 -4.476 -5.650 1.00 88.50 74 ILE A N 1
ATOM 614 C CA . ILE A 1 74 ? -3.818 -3.721 -6.890 1.00 88.50 74 ILE A CA 1
ATOM 615 C C . ILE A 1 74 ? -3.981 -4.683 -8.058 1.00 88.50 74 ILE A C 1
ATOM 617 O O . ILE A 1 74 ? -4.949 -4.535 -8.785 1.00 88.50 74 ILE A O 1
ATOM 621 N N . ASP A 1 75 ? -3.096 -5.672 -8.198 1.00 88.19 75 ASP A N 1
ATOM 622 C CA . ASP A 1 75 ? -3.164 -6.675 -9.269 1.00 88.19 75 ASP A CA 1
ATOM 623 C C . ASP A 1 75 ? -4.531 -7.386 -9.300 1.00 88.19 75 ASP A C 1
ATOM 625 O O . ASP A 1 75 ? -5.169 -7.448 -10.347 1.00 88.19 75 ASP A O 1
ATOM 629 N N . ASP A 1 76 ? -5.032 -7.805 -8.133 1.00 86.88 76 ASP A N 1
ATOM 630 C CA . ASP A 1 76 ? -6.335 -8.471 -7.976 1.00 86.88 76 ASP A CA 1
ATOM 631 C C . ASP A 1 76 ? -7.538 -7.546 -8.263 1.00 86.88 76 ASP A C 1
ATOM 633 O O . ASP A 1 76 ? -8.574 -7.993 -8.751 1.00 86.88 76 ASP A O 1
ATOM 637 N N . HIS A 1 77 ? -7.400 -6.243 -7.997 1.00 83.38 77 HIS A N 1
ATOM 638 C CA . HIS A 1 77 ? -8.469 -5.244 -8.146 1.00 83.38 77 HIS A CA 1
ATOM 639 C C . HIS A 1 77 ? -8.346 -4.406 -9.428 1.00 83.38 77 HIS A C 1
ATOM 641 O O . HIS A 1 77 ? -9.142 -3.489 -9.658 1.00 83.38 77 HIS A O 1
ATOM 647 N N . THR A 1 78 ? -7.367 -4.704 -10.284 1.00 80.62 78 THR A N 1
ATOM 648 C CA . THR A 1 78 ? -7.224 -4.092 -11.605 1.00 80.62 78 THR A CA 1
ATOM 649 C C . THR A 1 78 ? -7.646 -5.071 -12.687 1.00 80.62 78 THR A C 1
ATOM 651 O O . THR A 1 78 ? -6.945 -6.033 -12.974 1.00 80.62 78 THR A O 1
ATOM 654 N N . GLN A 1 79 ? -8.762 -4.789 -13.358 1.00 70.31 79 GLN A N 1
ATOM 655 C CA . GLN A 1 79 ? -9.046 -5.416 -14.648 1.00 70.31 79 GLN A CA 1
ATOM 656 C C . GLN A 1 79 ? -8.321 -4.656 -15.754 1.00 70.31 79 GLN A C 1
ATOM 658 O O . GLN A 1 79 ? -8.383 -3.424 -15.840 1.00 70.31 79 GLN A O 1
ATOM 663 N N . THR A 1 80 ? -7.628 -5.392 -16.619 1.00 66.94 80 THR A N 1
ATOM 664 C CA . THR A 1 80 ? -7.077 -4.821 -17.844 1.00 66.94 80 THR A CA 1
ATOM 665 C C . THR A 1 80 ? -8.219 -4.499 -18.807 1.00 66.94 80 THR A C 1
ATOM 667 O O . THR A 1 80 ? -9.260 -5.151 -18.817 1.00 66.94 80 THR A O 1
ATOM 670 N N . TYR A 1 81 ? -8.029 -3.480 -19.646 1.00 61.16 81 TYR A N 1
ATOM 671 C CA . TYR A 1 81 ? -9.023 -3.056 -20.641 1.00 61.16 81 TYR A CA 1
ATOM 672 C C . TYR A 1 81 ? -9.452 -4.189 -21.598 1.00 61.16 81 TYR A C 1
ATOM 674 O O . TYR A 1 81 ? -10.534 -4.139 -22.172 1.00 61.16 81 TYR A O 1
ATOM 682 N N . GLU A 1 82 ? -8.617 -5.216 -21.756 1.00 60.69 82 GLU A N 1
ATOM 683 C CA . GLU A 1 82 ? -8.881 -6.389 -22.595 1.00 60.69 82 GLU A CA 1
ATOM 684 C C . GLU A 1 82 ? -9.850 -7.396 -21.955 1.00 60.69 82 GLU A C 1
ATOM 686 O O . GLU A 1 82 ? -10.454 -8.176 -22.677 1.00 60.69 82 GLU A O 1
ATOM 691 N N . ASP A 1 83 ? -10.027 -7.376 -20.630 1.00 58.66 83 ASP A N 1
ATOM 692 C CA . ASP A 1 83 ? -10.895 -8.317 -19.899 1.00 58.66 83 ASP A CA 1
ATOM 693 C C . ASP A 1 83 ? -12.372 -7.865 -19.873 1.00 58.66 83 ASP A C 1
ATOM 695 O O . ASP A 1 83 ? -13.285 -8.644 -19.612 1.00 58.66 83 ASP A O 1
ATOM 699 N N . ILE A 1 84 ? -12.611 -6.584 -20.173 1.00 58.16 84 ILE A N 1
ATOM 700 C CA . ILE A 1 84 ? -13.925 -5.919 -20.147 1.00 58.16 84 ILE A CA 1
ATOM 701 C C . ILE A 1 84 ? -14.523 -5.664 -21.547 1.00 58.16 84 ILE A C 1
ATOM 703 O O . ILE A 1 84 ? -15.562 -5.006 -21.646 1.00 58.16 84 ILE A O 1
ATOM 707 N N . MET A 1 85 ? -13.888 -6.164 -22.614 1.00 47.81 85 MET A N 1
ATOM 708 C CA . MET A 1 85 ? -14.309 -6.043 -24.025 1.00 47.81 85 MET A CA 1
ATOM 709 C C . MET A 1 85 ? -14.621 -7.411 -24.630 1.00 47.81 85 MET A C 1
ATOM 711 O O . MET A 1 85 ? -15.610 -7.488 -25.395 1.00 47.81 85 MET A O 1
#

InterPro domains:
  IPR009061 Putative DNA-binding domain superfamily [SSF46955] (28-79)

Organism: NCBI:txid1614